Protein AF-A0A6C9QAM6-F1 (afdb_monomer)

pLDDT: mean 88.03, std 11.92, range [50.88, 98.06]

Foldseek 3Di:
DVVVCVVVVVVVVVVVVVVVVVVVVCVVVVQLVVCPPPDPVLNVLSVVLVVLVVVLVVLVVVLVVLVVVLVVDPDPVSNVVSVVVNVVSVVVNVVSVVVSVVSVVVSVVVVD

InterPro domains:
  IPR010890 PriC [PF07445] (2-110)
  IPR038338 PriC superfamily [G3DSA:1.20.1270.340] (1-35)

Nearest PDB structures (foldseek):
  4ilo-assembly1_A  TM=6.792E-01  e=4.537E-01  Chlamydia trachomatis L2/434/Bu
  3na7-assembly1_A  TM=6.714E-01  e=8.428E-01  Helicobacter pylori NCTC 11638
  8sbj-assembly1_B  TM=3.825E-01  e=6.504E+00  Homo sapiens
  7pg5-assembly1_B  TM=3.461E-01  e=4.216E+00  Homo sapiens

Organism: Escherichia coli (NCBI:txid562)

Structure (mmCIF, N/CA/C/O backbone):
data_AF-A0A6C9QAM6-F1
#
_entry.id   AF-A0A6C9QAM6-F1
#
loop_
_atom_site.group_PDB
_atom_site.id
_atom_site.type_symbol
_atom_site.label_atom_id
_atom_site.label_alt_id
_atom_site.label_comp_id
_atom_site.label_asym_id
_atom_site.label_entity_id
_atom_site.label_seq_id
_atom_site.pdbx_PDB_ins_code
_atom_site.Cartn_x
_atom_site.Cartn_y
_atom_site.Cartn_z
_atom_site.occupancy
_atom_site.B_iso_or_equiv
_atom_site.auth_seq_id
_atom_site.auth_comp_id
_atom_site.auth_asym_id
_atom_site.auth_atom_id
_atom_site.pdbx_PDB_model_num
ATOM 1 N N . VAL A 1 1 ? 21.499 -20.508 34.212 1.00 50.88 1 VAL A N 1
ATOM 2 C CA . VAL A 1 1 ? 21.526 -20.715 32.743 1.00 50.88 1 VAL A CA 1
ATOM 3 C C . VAL A 1 1 ? 20.730 -19.631 32.017 1.00 50.88 1 VAL A C 1
ATOM 5 O O . VAL A 1 1 ? 21.284 -19.029 31.112 1.00 50.88 1 VAL A O 1
ATOM 8 N N . GLU A 1 2 ? 19.514 -19.280 32.456 1.00 55.97 2 GLU A N 1
ATOM 9 C CA . GLU A 1 2 ? 18.686 -18.238 31.805 1.00 55.97 2 GLU A CA 1
ATOM 10 C C . GLU A 1 2 ? 19.329 -16.837 31.739 1.00 55.97 2 GLU A C 1
ATOM 12 O O . GLU A 1 2 ? 19.278 -16.188 30.699 1.00 55.97 2 GLU A O 1
ATOM 17 N N . GLN A 1 3 ? 20.019 -16.379 32.792 1.00 56.78 3 GLN A N 1
ATOM 18 C CA . GLN A 1 3 ? 20.632 -15.037 32.803 1.00 56.78 3 GLN A CA 1
ATOM 19 C C . GLN A 1 3 ? 21.786 -14.853 31.798 1.00 56.78 3 GLN A C 1
ATOM 21 O O . GLN A 1 3 ? 22.038 -13.735 31.360 1.00 56.78 3 GLN A O 1
ATOM 26 N N . GLN A 1 4 ? 22.475 -15.931 31.404 1.00 57.56 4 GLN A N 1
ATOM 27 C CA . GLN A 1 4 ? 23.588 -15.866 30.442 1.00 57.56 4 GLN A CA 1
ATOM 28 C C . GLN A 1 4 ? 23.114 -15.808 28.984 1.00 57.56 4 GLN A C 1
ATOM 30 O O . GLN A 1 4 ? 23.874 -15.381 28.117 1.00 57.56 4 GLN A O 1
ATOM 35 N N . GLN A 1 5 ? 21.868 -16.203 28.710 1.00 61.81 5 GLN A N 1
ATOM 36 C CA . GLN A 1 5 ? 21.303 -16.189 27.359 1.00 61.81 5 GLN A CA 1
ATOM 37 C C . GLN A 1 5 ? 20.669 -14.839 27.005 1.00 61.81 5 GLN A C 1
ATOM 39 O O . GLN A 1 5 ? 20.641 -14.477 25.836 1.00 61.81 5 GLN A O 1
ATOM 44 N N . LEU A 1 6 ? 20.234 -14.050 27.993 1.00 73.50 6 LEU A N 1
ATOM 45 C CA . LEU A 1 6 ? 19.667 -12.712 27.780 1.00 73.50 6 LEU A CA 1
ATOM 46 C C . LEU A 1 6 ? 20.556 -11.765 26.946 1.00 73.50 6 LEU A C 1
ATOM 48 O O . LEU A 1 6 ? 2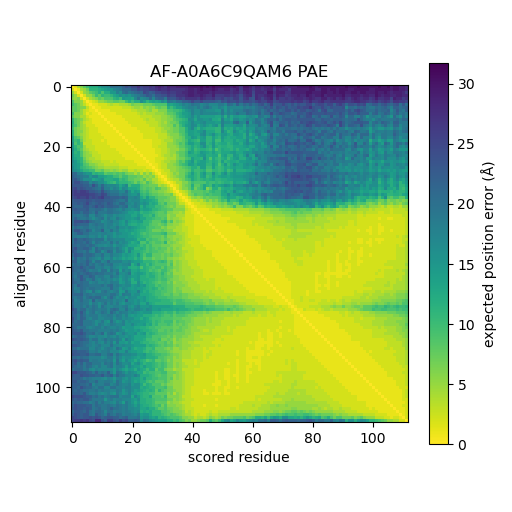0.035 -11.186 25.993 1.00 73.50 6 LEU A O 1
ATOM 52 N N . PRO A 1 7 ? 21.872 -11.617 27.210 1.00 82.19 7 PRO A N 1
ATOM 53 C CA . PRO A 1 7 ? 22.722 -10.761 26.380 1.00 82.19 7 PRO A CA 1
ATOM 54 C C . PRO A 1 7 ? 22.917 -11.315 24.961 1.00 82.19 7 PRO A C 1
ATOM 56 O O . PRO A 1 7 ? 23.028 -10.545 24.013 1.00 82.19 7 PRO A O 1
ATOM 59 N N . GLN A 1 8 ? 22.917 -12.641 24.794 1.00 82.31 8 GLN A N 1
ATOM 60 C CA . GLN A 1 8 ? 23.050 -13.288 23.483 1.00 82.31 8 GLN A CA 1
ATOM 61 C C . GLN A 1 8 ? 21.779 -13.098 22.647 1.00 82.31 8 GLN A C 1
ATOM 63 O O . GLN A 1 8 ? 21.855 -12.798 21.459 1.00 82.31 8 GLN A O 1
ATOM 68 N N . VAL A 1 9 ? 20.609 -13.216 23.279 1.00 86.00 9 VAL A N 1
ATOM 69 C CA . VAL A 1 9 ? 19.305 -12.973 22.651 1.00 86.00 9 VAL A CA 1
ATOM 70 C C . VAL A 1 9 ? 19.146 -11.499 22.280 1.00 86.00 9 VAL A C 1
ATOM 72 O O . VAL A 1 9 ? 18.703 -11.211 21.172 1.00 86.00 9 VAL A O 1
ATOM 75 N N . ALA A 1 10 ? 19.547 -10.570 23.154 1.00 88.94 10 ALA A N 1
ATOM 76 C CA . ALA A 1 10 ? 19.524 -9.138 22.854 1.00 88.94 10 ALA A CA 1
ATOM 77 C C . ALA A 1 10 ? 20.422 -8.800 21.654 1.00 88.94 10 ALA A C 1
ATOM 79 O O . ALA A 1 10 ? 19.973 -8.156 20.709 1.00 88.94 10 ALA A O 1
ATOM 80 N N . TRP A 1 11 ? 21.650 -9.328 21.639 1.00 92.94 11 TRP A N 1
ATOM 81 C CA . TRP A 1 11 ? 22.577 -9.139 20.525 1.00 92.94 11 TRP A CA 1
ATOM 82 C C . TRP A 1 11 ? 22.025 -9.701 19.208 1.00 92.94 11 TRP A C 1
ATOM 84 O O . TRP A 1 11 ? 22.080 -9.032 18.179 1.00 92.94 11 TRP A O 1
ATOM 94 N N . LEU A 1 12 ? 21.438 -10.904 19.231 1.00 93.69 12 LEU A N 1
ATOM 95 C CA . LEU A 1 12 ? 20.813 -11.499 18.048 1.00 93.69 12 LEU A CA 1
ATOM 96 C C . LEU A 1 12 ? 19.614 -10.682 17.556 1.00 93.69 12 LEU A C 1
ATOM 98 O O . LEU A 1 12 ? 19.454 -10.519 16.349 1.00 93.69 12 LEU A O 1
ATOM 102 N N . ALA A 1 13 ? 18.789 -10.156 18.463 1.00 92.06 13 ALA A N 1
ATOM 103 C CA . ALA A 1 13 ? 17.641 -9.328 18.107 1.00 92.06 13 ALA A CA 1
ATOM 104 C C . ALA A 1 13 ? 18.074 -8.015 17.438 1.00 92.06 13 ALA A C 1
ATOM 106 O O . ALA A 1 13 ? 17.542 -7.660 16.385 1.00 92.06 13 ALA A O 1
ATOM 107 N N . GLU A 1 14 ? 19.074 -7.332 18.000 1.00 92.56 14 GLU A N 1
ATOM 108 C CA . GLU A 1 14 ? 19.653 -6.121 17.408 1.00 92.56 14 GLU A CA 1
ATOM 109 C C . GLU A 1 14 ? 20.276 -6.411 16.039 1.00 92.56 14 GLU A C 1
ATOM 111 O O . GLU A 1 14 ? 20.040 -5.680 15.074 1.00 92.56 14 GLU A O 1
ATOM 116 N N . HIS A 1 15 ? 21.024 -7.511 15.925 1.00 93.75 15 HIS A N 1
ATOM 117 C CA . HIS A 1 15 ? 21.678 -7.885 14.677 1.00 93.75 15 HIS A CA 1
ATOM 118 C C . HIS A 1 15 ? 20.664 -8.235 13.580 1.00 93.75 15 HIS A C 1
ATOM 120 O O . HIS A 1 15 ? 20.800 -7.779 12.444 1.00 93.75 15 HIS A O 1
ATOM 126 N N . LEU A 1 16 ? 19.611 -8.985 13.916 1.00 94.62 16 LEU A N 1
ATOM 127 C CA . LEU A 1 16 ? 18.529 -9.316 12.987 1.00 94.62 16 LEU A CA 1
ATOM 128 C C . LEU A 1 16 ? 17.751 -8.074 12.547 1.00 94.62 16 LEU A C 1
ATOM 130 O O . LEU A 1 16 ? 17.455 -7.938 11.361 1.00 94.62 16 LEU A O 1
ATOM 134 N N . ALA A 1 17 ? 17.448 -7.151 13.464 1.00 92.06 17 ALA A N 1
ATOM 135 C CA . ALA A 1 17 ? 16.787 -5.895 13.120 1.00 92.06 17 ALA A CA 1
ATOM 136 C C . ALA A 1 17 ? 17.640 -5.064 12.146 1.00 92.06 17 ALA A C 1
ATOM 138 O O . ALA A 1 17 ? 17.139 -4.616 11.113 1.00 92.06 17 ALA A O 1
ATOM 139 N N . ALA A 1 18 ? 18.944 -4.941 12.412 1.00 92.38 18 ALA A N 1
ATOM 140 C CA . ALA A 1 18 ? 19.873 -4.233 11.535 1.00 92.38 18 ALA A CA 1
ATOM 141 C C . ALA A 1 18 ? 19.988 -4.888 10.145 1.00 92.38 18 ALA A C 1
ATOM 143 O O . ALA A 1 18 ? 20.029 -4.186 9.131 1.00 92.38 18 ALA A O 1
ATOM 144 N N . GLN A 1 19 ? 20.004 -6.224 10.078 1.00 94.12 19 GLN A N 1
ATOM 145 C CA . GLN A 1 19 ? 20.018 -6.964 8.814 1.00 94.12 19 GLN A CA 1
ATOM 146 C C . GLN A 1 19 ? 18.721 -6.773 8.025 1.00 94.12 19 GLN A C 1
ATOM 148 O O . GLN A 1 19 ? 18.774 -6.511 6.824 1.00 94.12 19 GLN A O 1
ATOM 153 N N . LEU A 1 20 ? 17.562 -6.841 8.685 1.00 90.88 20 LEU A N 1
ATOM 154 C CA . LEU A 1 20 ? 16.271 -6.583 8.049 1.00 90.88 20 LEU A CA 1
ATOM 155 C C . LEU A 1 20 ? 16.197 -5.162 7.485 1.00 90.88 20 LEU A C 1
ATOM 157 O O . LEU A 1 20 ? 15.778 -4.981 6.342 1.00 90.88 20 LEU A O 1
ATOM 161 N N . GLU A 1 21 ? 16.654 -4.158 8.235 1.00 91.50 21 GLU A N 1
ATOM 162 C CA . GLU A 1 21 ? 16.72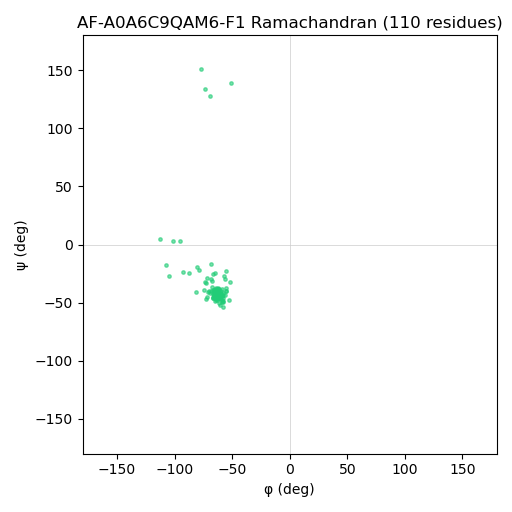0 -2.783 7.736 1.00 91.50 21 GLU A CA 1
ATOM 163 C C . GLU A 1 21 ? 17.678 -2.625 6.551 1.00 91.50 21 GLU A C 1
ATOM 165 O O . GLU A 1 21 ? 17.359 -1.910 5.599 1.00 91.50 21 GLU A O 1
ATOM 170 N N . ALA A 1 22 ? 18.849 -3.266 6.593 1.00 90.06 22 ALA A N 1
ATOM 171 C CA . ALA A 1 22 ? 19.821 -3.211 5.505 1.00 90.06 22 ALA A CA 1
ATOM 172 C C . ALA A 1 22 ? 19.251 -3.828 4.221 1.00 90.06 22 ALA A C 1
ATOM 174 O O . ALA A 1 22 ? 19.278 -3.186 3.171 1.00 90.06 22 ALA A O 1
ATOM 175 N N . ILE A 1 23 ? 18.649 -5.016 4.325 1.00 85.31 23 ILE A N 1
ATOM 176 C CA . ILE A 1 23 ? 17.996 -5.700 3.203 1.00 85.31 23 ILE A CA 1
ATOM 177 C C . ILE A 1 23 ? 16.830 -4.859 2.673 1.00 85.31 23 ILE A C 1
ATOM 179 O O . ILE A 1 23 ? 16.689 -4.703 1.462 1.00 85.31 23 ILE A O 1
ATOM 183 N N . ALA A 1 24 ? 16.017 -4.260 3.548 1.00 79.69 24 ALA A N 1
ATOM 184 C CA . ALA A 1 24 ? 14.918 -3.393 3.129 1.00 79.69 24 ALA A CA 1
ATOM 185 C C . ALA A 1 24 ? 15.422 -2.145 2.376 1.00 79.69 24 ALA A C 1
ATOM 187 O O . ALA A 1 24 ? 14.867 -1.777 1.334 1.00 79.69 24 ALA A O 1
ATOM 188 N N . ARG A 1 25 ? 16.501 -1.511 2.857 1.00 82.19 25 ARG A N 1
ATOM 189 C CA . ARG A 1 25 ? 17.152 -0.370 2.187 1.00 82.19 25 ARG A CA 1
ATOM 190 C C . ARG A 1 25 ? 17.743 -0.755 0.832 1.00 82.19 25 ARG A C 1
ATOM 192 O O . ARG A 1 25 ? 17.562 -0.027 -0.141 1.00 82.19 25 ARG A O 1
ATOM 199 N N . GLU A 1 26 ? 18.413 -1.897 0.736 1.00 82.00 26 GLU A N 1
ATOM 200 C CA . GLU A 1 26 ? 18.946 -2.371 -0.540 1.00 82.00 26 GLU A CA 1
ATOM 201 C C . GLU A 1 26 ? 17.834 -2.738 -1.521 1.00 82.00 26 GLU A C 1
ATOM 203 O O . GLU A 1 26 ? 17.872 -2.266 -2.653 1.00 82.00 26 GLU A O 1
ATOM 208 N N . ALA A 1 27 ? 16.807 -3.478 -1.097 1.00 75.19 27 ALA A N 1
ATOM 209 C CA . ALA A 1 27 ? 15.682 -3.870 -1.948 1.00 75.19 27 ALA A CA 1
ATOM 210 C C . ALA A 1 27 ? 14.932 -2.651 -2.516 1.00 75.19 27 ALA A C 1
ATOM 212 O O . ALA A 1 27 ? 14.617 -2.596 -3.708 1.00 75.19 27 ALA A O 1
ATOM 213 N N . THR A 1 28 ? 14.706 -1.631 -1.683 1.00 73.44 28 THR A N 1
ATOM 214 C CA . THR A 1 28 ? 14.101 -0.363 -2.117 1.00 73.44 28 THR A CA 1
ATOM 215 C C . THR A 1 2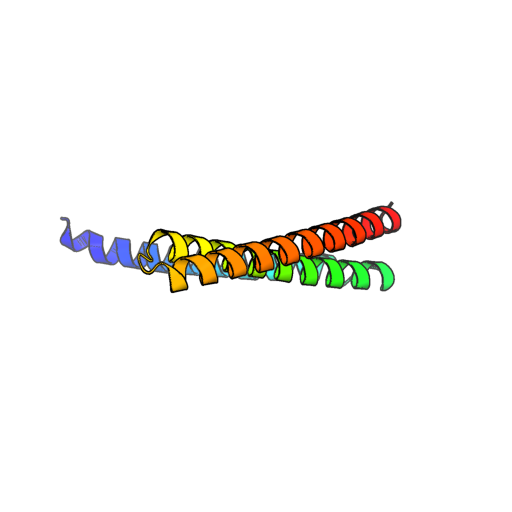8 ? 15.001 0.392 -3.098 1.00 73.44 28 THR A C 1
ATOM 217 O O . THR A 1 28 ? 14.531 0.798 -4.162 1.00 73.44 28 THR A O 1
ATOM 220 N N . ALA A 1 29 ? 16.301 0.514 -2.818 1.00 72.19 29 ALA A N 1
ATOM 221 C CA . ALA A 1 29 ? 17.255 1.182 -3.706 1.00 72.19 29 ALA A CA 1
ATOM 222 C C . ALA A 1 29 ? 17.521 0.423 -5.021 1.00 72.19 29 ALA A C 1
ATOM 224 O O . ALA A 1 29 ? 17.860 1.033 -6.035 1.00 72.19 29 ALA A O 1
ATOM 225 N N . TRP A 1 30 ? 17.414 -0.905 -5.028 1.00 63.59 30 TRP A N 1
ATOM 226 C CA . TRP A 1 30 ? 17.660 -1.728 -6.215 1.00 63.59 30 TRP A CA 1
ATOM 227 C C . TRP A 1 30 ? 16.509 -1.625 -7.221 1.00 63.59 30 TRP A C 1
ATOM 229 O O . TRP A 1 30 ? 16.763 -1.455 -8.412 1.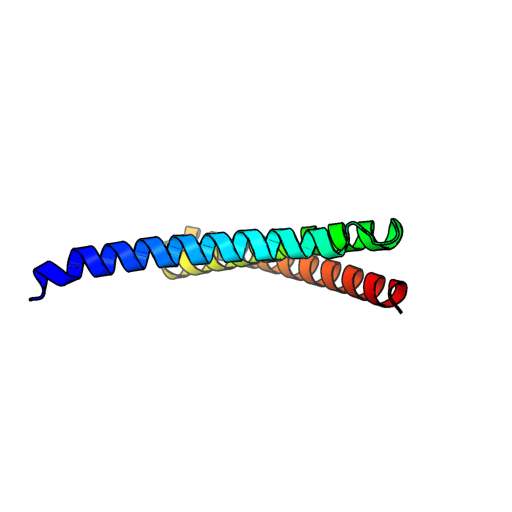00 63.59 30 TRP A O 1
ATOM 239 N N . SER A 1 31 ? 15.261 -1.576 -6.735 1.00 61.91 31 SER A N 1
ATOM 240 C CA . SER A 1 31 ? 14.069 -1.355 -7.576 1.00 61.91 31 SER A CA 1
ATOM 241 C C . SER A 1 31 ? 14.116 -0.049 -8.387 1.00 61.91 31 SER A C 1
ATOM 243 O O . SER A 1 31 ? 13.527 0.048 -9.463 1.00 61.91 31 SER A O 1
ATOM 245 N N . LEU A 1 32 ? 14.849 0.952 -7.889 1.00 63.28 32 LEU A N 1
ATOM 246 C CA . LEU A 1 32 ? 15.073 2.233 -8.560 1.00 63.28 32 LEU A CA 1
ATOM 247 C C . LEU A 1 32 ? 16.183 2.140 -9.620 1.00 63.28 32 LEU A C 1
ATOM 249 O O . LEU A 1 32 ? 16.019 2.671 -10.717 1.00 63.28 32 LEU A O 1
ATOM 253 N N . ARG A 1 33 ? 17.277 1.428 -9.314 1.00 67.25 33 ARG A N 1
ATOM 254 C CA . ARG A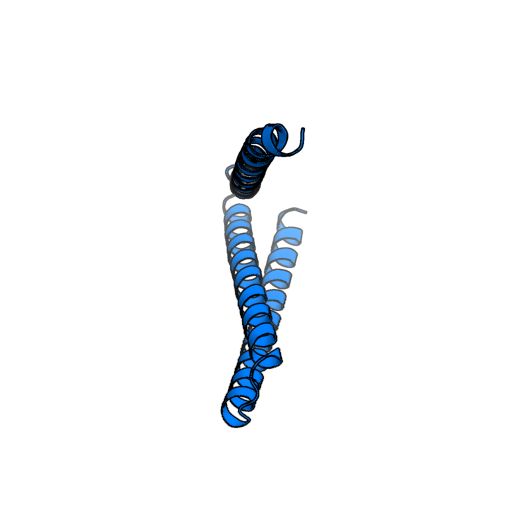 1 33 ? 18.467 1.310 -10.179 1.00 67.25 33 ARG A CA 1
ATOM 255 C C . ARG A 1 33 ? 18.254 0.450 -11.420 1.00 67.25 33 ARG A C 1
ATOM 257 O O . ARG A 1 33 ? 18.866 0.722 -12.449 1.00 67.25 33 ARG A O 1
ATOM 264 N N . GLU A 1 34 ? 17.359 -0.538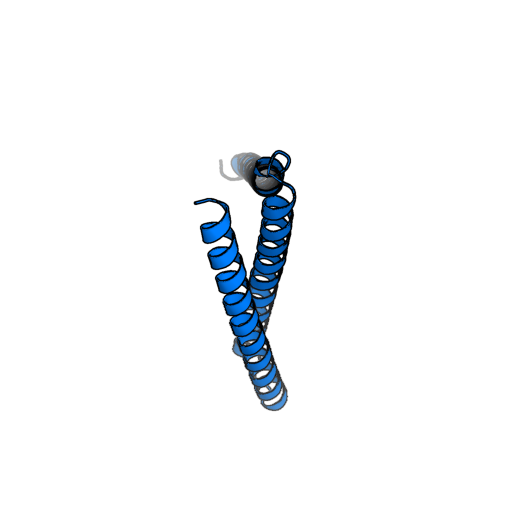 -11.358 1.00 62.19 34 GLU A N 1
ATOM 265 C CA . GLU A 1 34 ? 17.008 -1.392 -12.508 1.00 62.19 34 GLU A CA 1
ATOM 266 C C . GLU A 1 34 ? 16.540 -0.573 -13.732 1.00 62.19 34 GLU A C 1
ATOM 268 O O . GLU A 1 34 ? 16.681 -1.005 -14.875 1.00 62.19 34 GLU A O 1
ATOM 273 N N . TRP A 1 35 ? 16.062 0.660 -13.518 1.00 62.47 35 TRP A N 1
ATOM 274 C CA . TRP A 1 35 ? 15.532 1.528 -14.572 1.00 62.47 35 TRP A CA 1
ATOM 275 C C . TRP A 1 35 ? 16.376 2.773 -14.857 1.00 62.47 35 TRP A C 1
ATOM 277 O O . TRP A 1 35 ? 15.980 3.578 -15.705 1.00 62.47 35 TRP A O 1
ATOM 287 N N . ASP A 1 36 ? 17.544 2.926 -14.225 1.00 64.88 36 ASP A N 1
ATOM 288 C CA . ASP A 1 36 ? 18.449 4.055 -14.493 1.00 64.88 36 ASP A CA 1
ATOM 289 C C . ASP A 1 36 ? 19.012 4.020 -15.925 1.00 64.88 36 ASP A C 1
ATOM 291 O O . ASP A 1 36 ? 19.313 5.064 -16.499 1.00 64.88 36 ASP A O 1
ATOM 295 N N . SER A 1 37 ? 19.072 2.835 -16.547 1.00 64.62 37 SER A N 1
ATOM 296 C CA . SER A 1 37 ? 19.488 2.650 -17.950 1.00 64.62 37 SER A CA 1
ATOM 297 C C . SER A 1 37 ? 18.318 2.590 -18.948 1.00 64.62 37 SER A C 1
ATOM 299 O O . SER A 1 37 ? 18.527 2.363 -20.140 1.00 64.62 37 SER A O 1
ATOM 301 N N . ALA A 1 38 ? 17.071 2.765 -18.495 1.00 67.94 38 ALA A N 1
ATOM 302 C CA . ALA A 1 38 ? 15.899 2.633 -19.359 1.00 67.94 38 ALA A CA 1
ATOM 303 C C . ALA A 1 38 ? 15.690 3.868 -20.257 1.00 67.94 38 ALA A C 1
ATOM 305 O O . ALA A 1 38 ? 15.983 4.994 -19.843 1.00 67.94 38 ALA A O 1
ATOM 306 N N . PRO A 1 39 ? 15.085 3.712 -21.455 1.00 78.06 39 PRO A N 1
ATOM 307 C CA . PRO A 1 39 ? 14.720 4.844 -22.298 1.00 78.06 39 PRO A CA 1
ATOM 308 C C . PRO A 1 39 ? 13.915 5.895 -21.508 1.00 78.06 39 PRO A C 1
ATOM 310 O O . PRO A 1 39 ? 12.997 5.516 -20.768 1.00 78.06 39 PRO A O 1
ATOM 313 N N . PRO A 1 40 ? 14.162 7.210 -21.691 1.00 79.56 40 PRO A N 1
ATOM 314 C CA . PRO A 1 40 ? 13.609 8.266 -20.828 1.00 79.56 40 PRO A CA 1
ATOM 315 C C . PRO A 1 40 ? 12.085 8.211 -20.633 1.00 79.56 40 PRO A C 1
ATOM 317 O O . PRO A 1 40 ? 11.556 8.556 -19.574 1.00 79.56 40 PRO A O 1
ATOM 320 N N . LYS A 1 41 ? 11.354 7.741 -21.652 1.00 80.75 41 LYS A N 1
ATOM 321 C CA . LYS A 1 41 ? 9.895 7.582 -21.615 1.00 80.75 41 LYS A CA 1
ATOM 322 C C . LYS A 1 41 ? 9.449 6.475 -20.653 1.00 80.75 41 LYS A C 1
ATOM 324 O O . LYS A 1 41 ? 8.457 6.682 -19.959 1.00 80.75 41 LYS A O 1
ATOM 329 N N . ILE A 1 42 ? 10.155 5.344 -20.599 1.00 85.00 42 ILE A N 1
ATOM 330 C CA . ILE A 1 42 ? 9.863 4.218 -19.695 1.00 85.00 42 ILE A CA 1
ATOM 331 C C . ILE A 1 42 ? 10.253 4.601 -18.266 1.00 85.00 42 ILE A C 1
ATOM 333 O O . ILE A 1 42 ? 9.418 4.500 -17.367 1.00 85.00 42 ILE A O 1
ATOM 337 N N . ALA A 1 43 ? 11.449 5.172 -18.078 1.00 84.81 43 ALA A N 1
ATOM 338 C CA . ALA A 1 43 ? 11.927 5.648 -16.778 1.00 84.81 43 ALA A CA 1
ATOM 339 C C . ALA A 1 43 ? 10.952 6.647 -16.121 1.00 84.81 43 ALA A C 1
ATOM 341 O O . ALA A 1 43 ? 10.667 6.561 -14.927 1.00 84.81 43 ALA A O 1
ATOM 342 N N . ARG A 1 44 ? 10.357 7.562 -16.904 1.00 88.44 44 ARG A N 1
ATOM 343 C CA . ARG A 1 44 ? 9.338 8.505 -16.406 1.00 88.44 44 ARG A CA 1
ATOM 344 C C . ARG A 1 44 ? 8.099 7.802 -15.843 1.00 88.44 44 ARG A C 1
ATOM 346 O O . ARG A 1 44 ? 7.596 8.202 -14.795 1.00 88.44 44 ARG A O 1
ATOM 353 N N . TRP A 1 45 ? 7.573 6.799 -16.546 1.00 90.38 45 TRP A N 1
ATOM 354 C CA . TRP A 1 45 ? 6.386 6.065 -16.092 1.00 90.38 45 TRP A CA 1
ATOM 355 C C . TRP A 1 45 ? 6.699 5.148 -14.907 1.00 90.38 45 TRP A C 1
ATOM 357 O O . TRP A 1 45 ? 5.862 5.043 -14.016 1.00 90.38 45 TRP A O 1
ATOM 367 N N . GLN A 1 46 ? 7.905 4.580 -14.841 1.00 88.00 46 GLN A N 1
ATOM 368 C CA . GLN A 1 46 ? 8.359 3.808 -13.682 1.00 88.00 46 GLN A CA 1
ATOM 369 C C . GLN A 1 46 ? 8.473 4.671 -12.422 1.00 88.00 46 GLN A C 1
ATOM 371 O O . GLN A 1 46 ? 7.890 4.327 -11.400 1.00 88.00 46 GLN A O 1
ATOM 376 N N . ARG A 1 47 ? 9.101 5.856 -12.495 1.00 87.88 47 ARG A N 1
ATOM 377 C CA . ARG A 1 47 ? 9.116 6.797 -11.354 1.00 87.88 47 ARG A CA 1
ATOM 378 C C . ARG A 1 47 ? 7.705 7.142 -10.884 1.00 87.88 47 ARG A C 1
ATOM 380 O O . ARG A 1 47 ? 7.443 7.200 -9.686 1.00 87.88 47 ARG A O 1
ATOM 387 N N . LYS A 1 48 ? 6.778 7.332 -11.829 1.00 91.56 48 LYS A N 1
ATOM 388 C CA . LYS A 1 48 ? 5.370 7.582 -11.505 1.00 91.56 48 LYS A CA 1
ATOM 389 C C . LYS A 1 48 ? 4.716 6.375 -10.822 1.00 91.56 48 LYS A C 1
ATOM 391 O O . LYS A 1 48 ? 3.955 6.583 -9.883 1.00 91.56 48 LYS A O 1
ATOM 396 N N . ARG A 1 49 ? 5.021 5.147 -11.256 1.00 91.81 49 ARG A N 1
ATOM 397 C CA . ARG A 1 49 ? 4.555 3.902 -10.624 1.00 91.81 49 ARG A CA 1
ATOM 398 C C . ARG A 1 49 ? 5.035 3.804 -9.179 1.00 91.81 49 ARG A C 1
ATOM 400 O O . ARG A 1 49 ? 4.197 3.662 -8.299 1.00 91.81 49 ARG A O 1
ATOM 407 N N . ILE A 1 50 ? 6.336 3.979 -8.941 1.00 90.00 50 ILE A N 1
ATOM 408 C CA . ILE A 1 50 ? 6.937 3.933 -7.596 1.00 90.00 50 ILE A CA 1
ATOM 409 C C . ILE A 1 50 ? 6.290 4.978 -6.682 1.00 90.00 50 ILE A C 1
ATOM 411 O O . ILE A 1 50 ? 5.839 4.656 -5.588 1.00 90.00 50 ILE A O 1
ATOM 415 N N . GLN A 1 51 ? 6.122 6.210 -7.170 1.00 90.44 51 GLN A N 1
ATOM 416 C CA . GLN A 1 51 ? 5.437 7.258 -6.413 1.00 90.44 51 GLN A CA 1
ATOM 417 C C . GLN A 1 51 ? 4.001 6.861 -6.019 1.00 90.44 51 GLN A C 1
ATOM 419 O O . GLN A 1 51 ? 3.569 7.135 -4.901 1.00 90.44 51 GLN A O 1
ATOM 424 N N . HIS A 1 52 ? 3.246 6.226 -6.922 1.00 94.12 52 HIS A N 1
ATOM 425 C CA . HIS A 1 52 ? 1.872 5.802 -6.626 1.00 94.12 52 HIS A CA 1
ATOM 426 C C . HIS A 1 52 ? 1.831 4.583 -5.697 1.00 94.12 52 HIS A C 1
ATOM 428 O O . HIS A 1 52 ? 0.926 4.505 -4.872 1.00 94.12 52 HIS A O 1
ATOM 434 N N . GLN A 1 53 ? 2.813 3.681 -5.775 1.00 91.56 53 GLN A N 1
ATOM 435 C CA . GLN A 1 53 ? 2.977 2.576 -4.824 1.00 91.56 53 GLN A CA 1
ATOM 436 C C . GLN A 1 53 ? 3.254 3.101 -3.410 1.00 91.56 53 GLN A C 1
ATOM 438 O O . GLN A 1 53 ? 2.642 2.642 -2.448 1.00 91.56 53 GLN A O 1
ATOM 443 N N . ASP A 1 54 ? 4.106 4.121 -3.275 1.00 92.75 54 ASP A N 1
ATOM 444 C CA . ASP A 1 54 ? 4.365 4.763 -1.983 1.00 92.75 54 ASP A CA 1
ATOM 445 C C . ASP A 1 54 ? 3.113 5.445 -1.414 1.00 92.75 54 ASP A C 1
ATOM 447 O O . ASP A 1 54 ? 2.856 5.364 -0.209 1.00 92.75 54 ASP A O 1
ATOM 451 N N . PHE A 1 55 ? 2.311 6.101 -2.260 1.00 93.19 55 PHE A N 1
ATOM 452 C CA . PHE A 1 55 ? 1.027 6.667 -1.840 1.00 93.19 55 PHE A CA 1
ATOM 453 C C . PHE A 1 55 ? 0.033 5.589 -1.412 1.00 93.19 55 PHE A C 1
ATOM 455 O O . PHE A 1 55 ? -0.632 5.759 -0.391 1.00 93.19 55 PHE A O 1
ATOM 462 N N . GLU A 1 56 ? -0.052 4.482 -2.151 1.00 95.50 56 GLU A N 1
ATOM 463 C CA . GLU A 1 56 ? -0.904 3.349 -1.795 1.00 95.50 56 GLU A CA 1
ATOM 464 C C . GLU A 1 56 ? -0.510 2.756 -0.438 1.00 95.50 56 GLU A C 1
ATOM 466 O O . GLU A 1 56 ? -1.382 2.548 0.412 1.00 95.50 56 GLU A O 1
ATOM 471 N N . ARG A 1 57 ? 0.794 2.542 -0.204 1.00 95.38 57 ARG A N 1
ATOM 472 C CA . ARG A 1 57 ? 1.317 2.035 1.072 1.00 95.38 57 ARG A CA 1
ATOM 473 C C . ARG A 1 57 ? 0.922 2.955 2.225 1.00 95.38 57 ARG A C 1
ATOM 475 O O . ARG A 1 57 ? 0.270 2.502 3.161 1.00 95.38 57 ARG A O 1
ATOM 482 N N . ARG A 1 58 ? 1.228 4.255 2.120 1.00 95.38 58 ARG A N 1
ATOM 483 C CA . ARG A 1 58 ? 0.915 5.242 3.170 1.00 95.38 58 ARG A CA 1
ATOM 484 C C . ARG A 1 58 ? -0.586 5.352 3.441 1.00 95.38 58 ARG A C 1
ATOM 486 O O . ARG A 1 58 ? -0.995 5.431 4.592 1.00 95.38 58 ARG A O 1
ATOM 493 N N . LEU A 1 59 ? -1.422 5.346 2.400 1.00 95.75 59 LEU A N 1
ATOM 494 C CA . LEU A 1 59 ? -2.880 5.373 2.569 1.00 95.75 59 LEU A CA 1
ATOM 495 C C . LEU A 1 59 ? -3.395 4.101 3.249 1.00 95.75 59 LEU A C 1
ATOM 497 O O . LEU A 1 59 ? -4.288 4.182 4.086 1.00 95.75 59 LEU A O 1
ATOM 501 N N . SER A 1 60 ? -2.825 2.941 2.921 1.00 95.69 60 SER A N 1
ATOM 502 C CA . SER A 1 60 ? -3.187 1.672 3.561 1.00 95.69 60 SER A CA 1
ATOM 503 C C . SER A 1 60 ? -2.810 1.662 5.046 1.00 95.69 60 SER A C 1
ATOM 505 O O . SER A 1 60 ? -3.612 1.231 5.872 1.00 95.69 60 SER A O 1
ATOM 507 N N . GLU A 1 61 ? -1.639 2.201 5.395 1.00 96.44 61 GLU A N 1
ATOM 508 C CA . GLU A 1 61 ? -1.204 2.396 6.786 1.00 96.44 61 GLU A CA 1
ATOM 509 C C . GLU A 1 61 ? -2.147 3.345 7.541 1.00 96.44 61 GLU A C 1
ATOM 511 O O . GLU A 1 61 ? -2.608 3.004 8.627 1.00 96.44 61 GLU A O 1
ATOM 516 N N . MET A 1 62 ? -2.523 4.482 6.941 1.00 96.75 62 MET A N 1
ATOM 517 C CA . MET A 1 62 ? -3.486 5.424 7.534 1.00 96.75 62 MET A CA 1
ATOM 518 C C . MET A 1 62 ? -4.856 4.777 7.788 1.00 96.75 62 MET A C 1
ATOM 520 O O . MET A 1 62 ? -5.453 4.986 8.845 1.00 96.75 62 MET A O 1
ATOM 524 N N . VAL A 1 63 ? -5.361 3.969 6.845 1.00 96.75 63 VAL A N 1
ATOM 525 C CA . VAL A 1 63 ? -6.613 3.210 7.027 1.00 96.75 63 VAL A CA 1
ATOM 526 C C . VAL A 1 63 ? -6.476 2.219 8.183 1.00 96.75 63 VAL A C 1
ATOM 528 O O . VAL A 1 63 ? -7.364 2.147 9.033 1.00 96.75 63 VAL A O 1
ATOM 531 N N . ALA A 1 64 ? -5.373 1.469 8.239 1.00 96.62 64 ALA A N 1
ATOM 532 C CA . ALA A 1 64 ? -5.126 0.495 9.298 1.00 96.62 64 ALA A CA 1
ATOM 533 C C . ALA A 1 64 ? -5.042 1.160 10.681 1.00 96.62 64 ALA A C 1
ATOM 535 O O . ALA A 1 64 ? -5.700 0.705 11.618 1.00 96.62 64 ALA A O 1
ATOM 536 N N . GLU A 1 65 ? -4.310 2.270 10.797 1.00 96.94 65 GLU A N 1
ATOM 537 C CA . GLU A 1 65 ? -4.191 3.055 12.029 1.00 96.94 65 GLU A CA 1
ATOM 538 C C . GLU A 1 65 ? -5.563 3.554 12.505 1.00 96.94 65 GLU A C 1
ATOM 540 O O . GLU A 1 65 ? -5.932 3.379 13.670 1.00 96.94 65 GLU A O 1
ATOM 545 N N . ARG A 1 66 ? -6.362 4.133 11.599 1.00 97.31 66 ARG A N 1
ATOM 546 C CA . ARG A 1 66 ? -7.690 4.655 11.945 1.00 97.31 66 ARG A CA 1
ATOM 547 C C . ARG A 1 66 ? -8.677 3.566 12.330 1.00 97.31 66 ARG A C 1
ATOM 549 O O . ARG A 1 66 ? -9.395 3.743 13.310 1.00 97.31 66 ARG A O 1
ATOM 556 N N . ARG A 1 67 ? -8.663 2.420 11.646 1.00 96.38 67 ARG A N 1
ATOM 557 C CA . ARG A 1 67 ? -9.457 1.243 12.035 1.00 96.38 67 ARG A CA 1
ATOM 558 C C . ARG A 1 67 ? -9.033 0.697 13.402 1.00 96.38 67 ARG A C 1
ATOM 560 O O . ARG A 1 67 ? -9.892 0.355 14.210 1.00 96.38 67 ARG A O 1
ATOM 567 N N . ALA A 1 68 ? -7.732 0.663 13.697 1.00 97.00 68 ALA A N 1
ATOM 568 C CA . ALA A 1 68 ? -7.229 0.227 14.998 1.00 97.00 68 ALA A CA 1
ATOM 569 C C . ALA A 1 68 ? -7.655 1.172 16.134 1.00 97.00 68 ALA A C 1
ATOM 571 O O . ALA A 1 68 ? -8.008 0.703 17.216 1.00 97.00 68 ALA A O 1
ATOM 572 N N . ARG A 1 69 ? -7.665 2.491 15.893 1.00 95.88 69 ARG A N 1
ATOM 573 C CA . ARG A 1 69 ? -8.186 3.479 16.852 1.00 95.88 69 ARG A CA 1
ATOM 574 C C . ARG A 1 69 ? -9.695 3.337 17.039 1.00 95.88 69 ARG A C 1
ATOM 576 O O . ARG A 1 69 ? -10.157 3.288 18.174 1.00 95.88 69 ARG A O 1
ATOM 583 N N . LEU A 1 70 ? -10.439 3.209 15.943 1.00 95.62 70 LEU A N 1
ATOM 584 C CA . LEU A 1 70 ? -11.891 3.030 15.950 1.00 95.62 70 LEU A CA 1
ATOM 585 C C . LEU A 1 70 ? -12.325 1.819 16.791 1.00 95.62 70 LEU A C 1
ATOM 587 O O . LEU A 1 70 ? -13.317 1.902 17.502 1.00 95.62 70 LEU A O 1
ATOM 591 N N . ALA A 1 71 ? -11.556 0.726 16.769 1.00 94.88 71 ALA A N 1
ATOM 592 C CA . ALA A 1 71 ? -11.832 -0.468 17.570 1.00 94.88 71 ALA A CA 1
ATOM 593 C C . ALA A 1 71 ? -11.654 -0.275 19.091 1.00 94.88 71 ALA A C 1
ATOM 595 O O . ALA A 1 71 ? -12.103 -1.116 19.866 1.00 94.88 71 ALA A O 1
ATOM 596 N N . ARG A 1 72 ? -10.966 0.789 19.526 1.00 95.94 72 ARG A N 1
ATOM 597 C CA . ARG A 1 72 ? -10.664 1.066 20.943 1.00 95.94 72 ARG A CA 1
ATOM 598 C C . ARG A 1 72 ? -11.519 2.186 21.532 1.00 95.94 72 ARG A C 1
ATOM 600 O O . ARG A 1 72 ? -11.711 2.223 22.743 1.00 95.94 72 ARG A O 1
ATOM 607 N N . VAL A 1 73 ? -11.972 3.114 20.695 1.00 96.75 73 VAL A N 1
ATOM 608 C CA . VAL A 1 73 ? -12.753 4.283 21.110 1.00 96.75 73 VAL A CA 1
ATOM 609 C C . VAL A 1 73 ? -14.175 3.867 21.479 1.00 96.75 73 VAL A C 1
ATOM 611 O O . VAL A 1 73 ? -14.831 3.134 20.744 1.00 96.75 73 VAL A O 1
ATOM 614 N N . THR A 1 74 ? -14.652 4.370 22.615 1.00 94.50 74 THR A N 1
ATOM 615 C CA . THR A 1 74 ? -16.015 4.145 23.118 1.00 94.50 74 THR A CA 1
ATOM 616 C C . THR A 1 74 ? -16.908 5.379 23.001 1.00 94.50 74 THR A C 1
ATOM 618 O O . THR A 1 74 ? -18.128 5.247 23.064 1.00 94.50 74 THR A O 1
ATOM 621 N N . ASP A 1 75 ? -16.325 6.568 22.816 1.00 97.38 75 ASP A N 1
ATOM 622 C CA . ASP A 1 75 ? -17.082 7.795 22.587 1.00 97.38 75 ASP A CA 1
ATOM 623 C C . ASP A 1 75 ? -17.757 7.773 21.209 1.00 97.38 75 ASP A C 1
ATOM 625 O O . ASP A 1 75 ? -17.113 7.550 20.182 1.00 97.38 75 ASP A O 1
ATOM 629 N N . LEU A 1 76 ? -19.067 8.023 21.182 1.00 96.25 76 LEU A N 1
ATOM 630 C CA . LEU A 1 76 ? -19.878 7.906 19.969 1.00 96.25 76 LEU A CA 1
ATOM 631 C C . LEU A 1 76 ? -19.519 8.968 18.919 1.00 96.25 76 LEU A C 1
ATOM 633 O O . LEU A 1 76 ? -19.551 8.685 17.720 1.00 96.25 76 LEU A O 1
ATOM 637 N N . VAL A 1 77 ? -19.183 10.188 19.344 1.00 97.50 77 VAL A N 1
ATOM 638 C CA . VAL A 1 77 ? -18.860 11.287 18.422 1.00 97.50 77 VAL A CA 1
ATOM 639 C C . VAL A 1 77 ? -17.508 11.032 17.760 1.00 97.50 77 VAL A C 1
ATOM 641 O O . VAL A 1 77 ? -17.370 11.158 16.537 1.00 97.50 77 VAL A O 1
ATOM 644 N N . GLU A 1 78 ? -16.516 10.618 18.546 1.00 96.50 78 GLU A N 1
ATOM 645 C CA . GLU A 1 78 ? -15.208 10.217 18.043 1.00 96.50 78 GLU A CA 1
ATOM 646 C C . GLU A 1 78 ? -15.321 8.983 17.134 1.00 96.50 78 GLU A C 1
ATOM 648 O O . GLU A 1 78 ? -14.741 8.974 16.046 1.00 96.50 78 GLU A O 1
ATOM 653 N N . GLN A 1 79 ? -16.138 7.989 17.499 1.00 97.19 79 GLN A N 1
ATOM 654 C CA . GLN A 1 79 ? -16.398 6.810 16.670 1.00 97.19 79 GLN A CA 1
ATOM 655 C C . GLN A 1 79 ? -16.964 7.195 15.292 1.00 97.19 79 GLN A C 1
ATOM 657 O O . GLN A 1 79 ? -16.437 6.771 14.261 1.00 97.19 79 GLN A O 1
ATOM 662 N N . GLN A 1 80 ? -17.999 8.042 15.244 1.00 97.44 80 GLN A N 1
ATOM 663 C CA . GLN A 1 80 ? -18.587 8.517 13.984 1.00 97.44 80 GLN A CA 1
ATOM 664 C C . GLN A 1 80 ? -17.588 9.308 13.134 1.00 97.44 80 GLN A C 1
ATOM 666 O O . GLN A 1 80 ? -17.572 9.182 11.907 1.00 97.44 80 GLN A O 1
ATOM 671 N N . THR A 1 81 ? -16.743 10.115 13.776 1.00 97.50 81 THR A N 1
ATOM 672 C CA . THR A 1 81 ? -15.698 10.885 13.093 1.00 97.50 81 THR A CA 1
ATOM 673 C C . THR A 1 81 ? -14.671 9.950 12.456 1.00 97.50 81 THR A C 1
ATOM 675 O O . THR A 1 81 ? -14.393 10.064 11.262 1.00 97.50 81 THR A O 1
ATOM 678 N N . LEU A 1 82 ? -14.178 8.966 13.212 1.00 97.44 82 LEU A N 1
ATOM 679 C CA . LEU A 1 82 ? -13.226 7.968 12.725 1.00 97.44 82 LEU A CA 1
ATOM 680 C C . LEU A 1 82 ? -13.806 7.117 11.587 1.00 97.44 82 LEU A C 1
ATOM 682 O O . LEU A 1 82 ? -13.092 6.847 10.624 1.00 97.44 82 LEU A O 1
ATOM 686 N N . HIS A 1 83 ? -15.090 6.747 11.637 1.00 97.38 83 HIS A N 1
ATOM 687 C CA . HIS A 1 83 ? -15.754 6.059 10.522 1.00 97.38 83 HIS A CA 1
ATOM 688 C C . HIS A 1 83 ? -15.701 6.875 9.224 1.00 97.38 83 HIS A C 1
ATOM 690 O O . HIS A 1 83 ? -15.269 6.357 8.195 1.00 97.38 83 HIS A O 1
ATOM 696 N N . ARG A 1 84 ? -16.061 8.164 9.276 1.00 97.94 84 ARG A N 1
ATOM 697 C CA . ARG A 1 84 ? -16.008 9.056 8.102 1.00 97.94 84 ARG A CA 1
ATOM 698 C C . ARG A 1 84 ? -14.583 9.227 7.576 1.00 97.94 84 ARG A C 1
ATOM 700 O O . ARG A 1 84 ? -14.372 9.290 6.366 1.00 97.94 84 ARG A O 1
ATOM 707 N N . GLU A 1 85 ? -13.596 9.300 8.469 1.00 97.56 85 GLU A N 1
ATOM 708 C CA . GLU A 1 85 ? -12.183 9.357 8.081 1.00 97.56 85 GLU A CA 1
ATOM 709 C C . GLU A 1 85 ? -11.733 8.078 7.367 1.00 97.56 85 GLU A C 1
ATOM 711 O O . GLU A 1 85 ? -11.084 8.160 6.322 1.00 97.56 85 GLU A O 1
ATOM 716 N N . VAL A 1 86 ? -12.100 6.906 7.895 1.00 97.75 86 VAL A N 1
ATOM 717 C CA . VAL A 1 86 ? -11.802 5.606 7.277 1.00 97.75 86 VAL A CA 1
ATOM 718 C C . VAL A 1 86 ? -12.409 5.529 5.877 1.00 97.75 86 VAL A C 1
ATOM 720 O O . VAL A 1 86 ? -11.680 5.258 4.924 1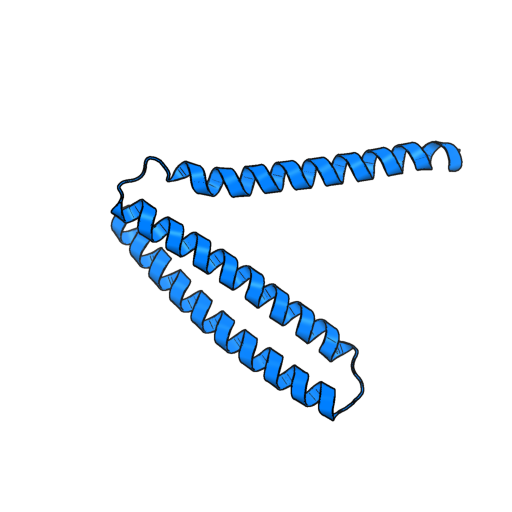.00 97.75 86 VAL A O 1
ATOM 723 N N . GLU A 1 87 ? -13.691 5.862 5.718 1.00 98.06 87 GLU A N 1
ATOM 724 C CA . GLU A 1 87 ? -14.362 5.891 4.409 1.00 98.06 87 GLU A CA 1
ATOM 725 C C . GLU A 1 87 ? -13.668 6.848 3.426 1.00 98.06 87 GLU A C 1
ATOM 727 O O . GLU A 1 87 ? -13.427 6.513 2.261 1.00 98.06 87 GLU A O 1
ATOM 732 N N . ALA A 1 88 ? -13.283 8.041 3.891 1.00 97.88 88 ALA A N 1
ATOM 733 C CA . ALA A 1 88 ? -12.579 9.014 3.066 1.00 97.88 88 ALA A CA 1
ATOM 734 C C . ALA A 1 88 ? -11.202 8.501 2.610 1.00 97.88 88 ALA A C 1
ATOM 736 O O . ALA A 1 88 ? -10.819 8.712 1.449 1.00 97.88 88 ALA A O 1
ATOM 737 N N . TYR A 1 89 ? -10.451 7.831 3.489 1.00 97.38 89 TYR A N 1
ATOM 738 C CA . TYR A 1 89 ? -9.159 7.239 3.143 1.00 97.38 89 TYR A CA 1
ATOM 739 C C . TYR A 1 89 ? -9.300 6.037 2.211 1.00 97.38 89 TYR A C 1
ATOM 741 O O . TYR A 1 89 ? -8.542 5.940 1.246 1.00 97.38 89 TYR A O 1
ATOM 749 N N . GLU A 1 90 ? -10.299 5.183 2.410 1.00 97.12 90 GLU A N 1
ATOM 750 C CA . GLU A 1 90 ? -10.591 4.060 1.517 1.00 97.12 90 GLU A CA 1
ATOM 751 C C . GLU A 1 90 ? -10.970 4.533 0.110 1.00 97.12 90 GLU A C 1
ATOM 753 O O . GLU A 1 90 ? -10.446 4.022 -0.884 1.00 97.12 90 GLU A O 1
ATOM 758 N N . ALA A 1 91 ? -11.788 5.583 -0.002 1.00 97.88 91 ALA A N 1
ATOM 759 C CA . ALA A 1 91 ? -12.121 6.180 -1.291 1.00 97.88 91 ALA A CA 1
ATOM 760 C C . ALA A 1 91 ? -10.882 6.770 -1.993 1.00 97.88 91 ALA A C 1
ATOM 762 O O . ALA A 1 91 ? -10.744 6.676 -3.218 1.00 97.88 91 ALA A O 1
ATOM 763 N N . ARG A 1 92 ? -9.959 7.387 -1.240 1.00 97.44 92 ARG A N 1
ATOM 764 C CA . ARG A 1 92 ? -8.671 7.874 -1.772 1.00 97.44 92 ARG A CA 1
ATOM 765 C C . ARG A 1 92 ? -7.783 6.715 -2.226 1.00 97.44 92 ARG A C 1
ATOM 767 O O . ARG A 1 92 ? -7.223 6.789 -3.320 1.00 97.44 92 ARG A O 1
ATOM 774 N N . LEU A 1 93 ? -7.701 5.649 -1.433 1.00 96.44 93 LEU A N 1
ATOM 775 C CA . LEU A 1 93 ? -6.934 4.443 -1.735 1.00 96.44 93 LEU A CA 1
ATOM 776 C C . LEU A 1 93 ? -7.434 3.772 -3.020 1.00 96.44 93 LEU A C 1
ATOM 778 O O . LEU A 1 93 ? -6.631 3.461 -3.897 1.00 96.44 93 LEU A O 1
ATOM 782 N N . ALA A 1 94 ? -8.752 3.644 -3.191 1.00 97.44 94 ALA A N 1
ATOM 783 C CA . ALA A 1 94 ? -9.356 3.104 -4.408 1.00 97.44 94 ALA A CA 1
ATOM 784 C C . ALA A 1 94 ? -8.977 3.920 -5.657 1.00 97.44 94 ALA A C 1
ATOM 786 O O . ALA A 1 94 ? -8.577 3.358 -6.678 1.00 97.44 94 ALA A O 1
ATOM 787 N N . ARG A 1 95 ? -9.019 5.259 -5.573 1.00 97.88 95 ARG A N 1
ATOM 788 C CA . ARG A 1 95 ? -8.567 6.130 -6.675 1.00 97.88 95 ARG A CA 1
ATOM 789 C C . ARG A 1 95 ? -7.071 5.980 -6.964 1.00 97.88 95 ARG A C 1
ATOM 791 O O . ARG A 1 95 ? -6.686 6.016 -8.132 1.00 97.88 95 ARG A O 1
ATOM 798 N N . CYS A 1 96 ? -6.242 5.806 -5.933 1.00 96.38 96 CYS A N 1
ATOM 799 C CA . CYS A 1 96 ? -4.804 5.581 -6.095 1.00 96.38 96 CYS A CA 1
ATOM 800 C C . CYS A 1 96 ? -4.523 4.258 -6.815 1.00 96.38 96 CYS A C 1
ATOM 802 O O . CYS A 1 96 ? -3.768 4.248 -7.786 1.00 96.38 96 CYS A O 1
ATOM 804 N N . ARG A 1 97 ? -5.194 3.173 -6.407 1.00 96.12 97 ARG A N 1
ATOM 805 C CA . ARG A 1 97 ? -5.099 1.852 -7.049 1.00 96.12 97 ARG A CA 1
ATOM 806 C C . ARG A 1 97 ? -5.505 1.898 -8.517 1.00 96.12 97 ARG A C 1
ATOM 808 O O . ARG A 1 97 ? -4.769 1.419 -9.370 1.00 96.12 97 ARG A O 1
ATOM 815 N N . HIS A 1 98 ? -6.606 2.582 -8.832 1.00 97.62 98 HIS A N 1
ATOM 816 C CA . HIS A 1 98 ? -7.035 2.792 -10.220 1.00 97.62 98 HIS A CA 1
ATOM 817 C C . HIS A 1 98 ? -6.002 3.563 -11.054 1.00 97.62 98 HIS A C 1
ATOM 819 O O . H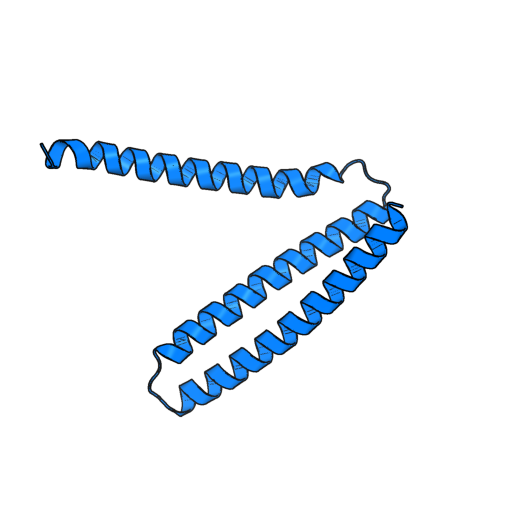IS A 1 98 ? -5.749 3.258 -12.219 1.00 97.62 98 HIS A O 1
ATOM 825 N N . ALA A 1 99 ? -5.386 4.597 -10.477 1.00 96.75 99 ALA A N 1
ATOM 826 C CA . ALA A 1 99 ? -4.331 5.342 -11.157 1.00 96.75 99 ALA A CA 1
ATOM 827 C C . ALA A 1 99 ? -3.076 4.481 -11.385 1.00 96.75 99 ALA A C 1
ATOM 829 O O . ALA A 1 99 ? -2.471 4.567 -12.457 1.00 96.75 99 ALA A O 1
ATOM 830 N N . LEU A 1 100 ? -2.715 3.646 -10.410 1.00 94.88 100 LEU A N 1
ATOM 831 C CA . LEU A 1 100 ? -1.595 2.712 -10.484 1.00 94.88 100 LEU A CA 1
ATOM 832 C C . LEU A 1 100 ? -1.815 1.668 -11.584 1.00 94.88 100 LEU A C 1
ATOM 834 O O . LEU A 1 100 ? -0.952 1.521 -12.446 1.00 94.88 100 LEU A O 1
ATOM 838 N N . GLU A 1 101 ? -3.005 1.077 -11.663 1.00 96.00 101 GLU A N 1
ATOM 839 C CA . GLU A 1 101 ? -3.383 0.146 -12.733 1.00 96.00 101 GLU A CA 1
ATOM 840 C C . GLU A 1 101 ? -3.231 0.784 -14.128 1.00 96.00 101 GLU A C 1
ATOM 842 O O . GLU A 1 101 ? -2.676 0.192 -15.057 1.00 96.00 101 GLU A O 1
ATOM 847 N N . LYS A 1 102 ? -3.660 2.042 -14.300 1.00 97.31 102 LYS A N 1
ATOM 848 C CA . LYS A 1 102 ? -3.470 2.772 -15.569 1.00 97.31 102 LYS A CA 1
ATOM 849 C C . LYS A 1 102 ? -1.995 2.978 -15.913 1.00 97.31 102 LYS A C 1
ATOM 851 O O . LYS A 1 102 ? -1.632 2.929 -17.092 1.00 97.31 102 LYS A O 1
ATOM 856 N N . ILE A 1 103 ? -1.155 3.244 -14.914 1.00 92.94 103 ILE A N 1
ATOM 857 C CA . ILE A 1 103 ? 0.292 3.400 -15.097 1.00 92.94 103 ILE A CA 1
ATOM 858 C C . ILE A 1 103 ? 0.916 2.063 -15.507 1.00 92.94 103 ILE A C 1
ATOM 860 O O . ILE A 1 103 ? 1.685 2.032 -16.467 1.00 92.94 103 ILE A O 1
ATOM 864 N N . GLU A 1 104 ? 0.549 0.969 -14.844 1.00 92.38 104 GLU A N 1
ATOM 865 C CA . GLU A 1 104 ? 1.043 -0.377 -15.148 1.00 92.38 104 GLU A CA 1
ATOM 866 C C . GLU A 1 104 ? 0.626 -0.832 -16.548 1.00 92.38 104 GLU A C 1
ATOM 868 O O . GLU A 1 104 ? 1.472 -1.256 -17.334 1.00 92.38 104 GLU A O 1
ATOM 873 N N . ASN A 1 105 ? -0.630 -0.603 -16.934 1.00 94.62 105 ASN A N 1
ATOM 874 C CA . ASN A 1 105 ? -1.111 -0.848 -18.294 1.00 94.62 105 ASN A CA 1
ATOM 875 C C . ASN A 1 105 ? -0.337 -0.039 -19.346 1.00 94.62 105 ASN A C 1
ATOM 877 O O . ASN A 1 105 ? -0.064 -0.520 -20.449 1.00 94.62 105 ASN A O 1
ATOM 881 N N . ARG A 1 106 ? 0.024 1.213 -19.034 1.00 93.19 106 ARG A N 1
ATOM 882 C CA . ARG A 1 106 ? 0.831 2.043 -19.936 1.00 93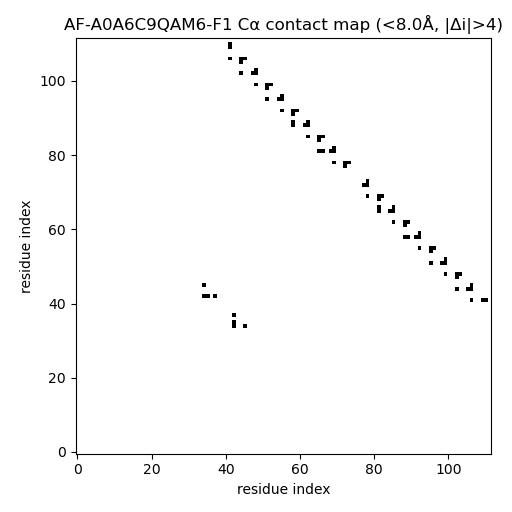.19 106 ARG A CA 1
ATOM 883 C C . ARG A 1 106 ? 2.259 1.522 -20.046 1.00 93.19 106 ARG A C 1
ATOM 885 O O . ARG A 1 106 ? 2.785 1.521 -21.156 1.00 93.19 106 ARG A O 1
ATOM 892 N N . LEU A 1 107 ? 2.862 1.101 -18.937 1.00 90.12 107 LEU A N 1
ATOM 893 C CA . LEU A 1 107 ? 4.189 0.490 -18.920 1.00 90.12 107 LEU A CA 1
ATOM 894 C C . LEU A 1 107 ? 4.201 -0.800 -19.737 1.00 90.12 107 LEU A C 1
ATOM 896 O O . LEU A 1 107 ? 4.989 -0.883 -20.667 1.00 90.12 107 LEU A O 1
ATOM 900 N N . ALA A 1 108 ? 3.254 -1.713 -19.508 1.00 89.19 108 ALA A N 1
ATOM 901 C CA . ALA A 1 108 ? 3.136 -2.975 -20.242 1.00 89.19 108 ALA A CA 1
ATOM 902 C C . ALA A 1 108 ? 3.010 -2.797 -21.767 1.00 89.19 108 ALA A C 1
ATOM 904 O O . ALA A 1 108 ? 3.440 -3.653 -22.531 1.00 89.19 108 ALA A O 1
ATOM 905 N N . ARG A 1 109 ? 2.430 -1.680 -22.230 1.00 90.94 109 ARG A N 1
ATOM 906 C CA . ARG A 1 109 ? 2.371 -1.327 -23.662 1.00 90.94 109 ARG A CA 1
ATOM 907 C C . ARG A 1 109 ? 3.670 -0.734 -24.211 1.00 90.94 109 ARG A C 1
ATOM 909 O O . ARG A 1 109 ? 3.829 -0.694 -25.422 1.00 90.94 109 ARG A O 1
ATOM 916 N N . LEU A 1 110 ? 4.527 -0.176 -23.358 1.00 85.88 110 LEU A N 1
ATOM 917 C CA . LEU A 1 110 ? 5.798 0.448 -23.745 1.00 85.88 110 LEU A CA 1
ATOM 918 C C . LEU A 1 110 ? 6.982 -0.523 -23.676 1.00 85.88 110 LEU A C 1
ATOM 920 O O . LEU A 1 110 ? 7.987 -0.258 -24.325 1.00 85.88 110 LEU A O 1
ATOM 924 N N . THR A 1 111 ? 6.882 -1.584 -22.874 1.00 81.12 111 THR A N 1
ATOM 925 C CA . THR A 1 111 ? 7.900 -2.640 -22.726 1.00 81.12 111 THR A CA 1
ATOM 926 C C . THR A 1 111 ? 7.583 -3.923 -23.499 1.00 81.12 111 THR A C 1
ATOM 928 O O . THR A 1 111 ? 8.335 -4.886 -23.380 1.00 81.12 111 THR A O 1
ATOM 931 N N . ARG A 1 112 ? 6.488 -3.950 -24.266 1.00 70.25 112 ARG A N 1
ATOM 932 C CA . ARG A 1 112 ? 6.188 -5.009 -25.238 1.00 70.25 112 ARG A CA 1
ATOM 933 C C . ARG A 1 112 ? 6.842 -4.680 -26.573 1.00 70.25 112 ARG A C 1
ATOM 935 O O . ARG A 1 112 ? 7.349 -5.627 -27.202 1.00 70.25 112 ARG A O 1
#

Mean predicted aligned error: 9.86 Å

Sequence (112 aa):
VEQQQLPQVAWLAEHLAAQLEAIAREATAWSLREWDSAPPKIARWQRKRIQHQDFERRLSEMVAERRARLARVTDLVEQQTLHREVEAYEARLARCRHALEKIENRLARLTR

Radius of gyration: 21.01 Å; Cα contacts (8 Å, |Δi|>4): 44; chains: 1; bounding box: 44×32×58 Å

Secondary structure (DSSP, 8-state):
-HHHHHHHHHHHHHHHHHHHHHHHHHHHHHHHHTTTTS-HHHHHHHHHHHHHHHHHHHHHHHHHHHHHHHTT---HHHHHHHHHHHHHHHHHHHHHHHHHHHHHHHHHHH--

Solvent-accessible surface area (backbone atoms only — not comparable to full-atom values): 6145 Å² total; per-residue (Å²): 116,72,79,73,45,51,64,55,51,52,52,50,52,54,50,50,51,53,49,52,51,50,51,52,52,48,56,58,55,46,70,57,55,76,40,73,83,43,61,71,73,57,34,53,51,49,56,52,42,52,55,41,52,54,50,43,52,53,39,52,51,52,37,50,54,44,51,57,49,45,76,70,53,81,53,64,69,61,36,55,50,41,51,55,49,36,54,54,39,50,56,50,38,54,53,43,51,55,52,39,52,54,45,50,55,52,48,58,69,72,76,108